Protein AF-A0A2M8L580-F1 (afdb_monomer)

Radius of gyration: 14.79 Å; Cα contacts (8 Å, |Δi|>4): 52; chains: 1; bounding box: 30×14×44 Å

Structure (mmCIF, N/CA/C/O b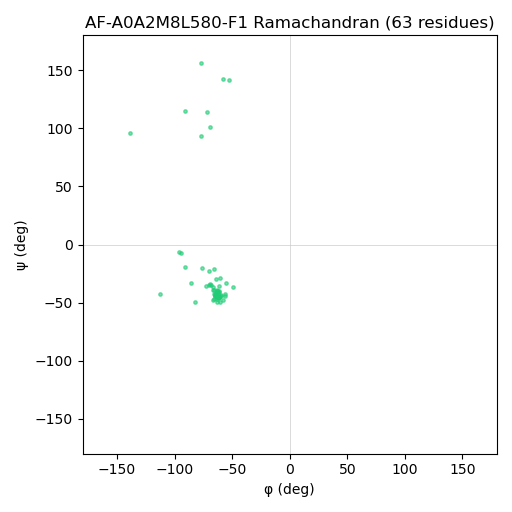ackbone):
data_AF-A0A2M8L580-F1
#
_entry.id   AF-A0A2M8L580-F1
#
loop_
_atom_site.group_PDB
_atom_site.id
_atom_site.type_symbol
_atom_site.label_atom_id
_atom_site.label_alt_id
_atom_site.label_comp_id
_atom_site.label_asym_id
_atom_site.label_entity_id
_atom_site.label_seq_id
_atom_site.pdbx_PDB_ins_code
_atom_site.Cartn_x
_atom_site.Cartn_y
_atom_site.Cartn_z
_atom_site.occupancy
_atom_site.B_iso_or_equiv
_atom_site.auth_seq_id
_atom_site.auth_comp_id
_atom_site.auth_asym_id
_atom_site.auth_atom_id
_atom_site.pdbx_PDB_model_num
ATOM 1 N N . MET A 1 1 ? 1.607 12.653 -28.180 1.00 42.88 1 MET A N 1
ATOM 2 C CA . MET A 1 1 ? 1.548 11.352 -27.476 1.00 42.88 1 MET A CA 1
ATOM 3 C C . MET A 1 1 ? 2.917 10.700 -27.566 1.00 42.88 1 MET A C 1
ATOM 5 O O . MET A 1 1 ? 3.275 10.214 -28.631 1.00 42.88 1 MET A O 1
ATOM 9 N N . VAL A 1 2 ? 3.708 10.760 -26.495 1.00 46.38 2 VAL A N 1
ATOM 10 C CA . VAL A 1 2 ? 5.019 10.098 -26.437 1.00 46.38 2 VAL A CA 1
ATOM 11 C C . VAL A 1 2 ? 4.766 8.591 -26.342 1.00 46.38 2 VAL A C 1
ATOM 13 O O . VAL A 1 2 ? 4.143 8.123 -25.390 1.00 46.38 2 VAL A O 1
ATOM 16 N N . LYS A 1 3 ? 5.148 7.834 -27.377 1.00 48.59 3 LYS A N 1
ATOM 17 C CA . LYS A 1 3 ? 5.046 6.369 -27.383 1.00 48.59 3 LYS A CA 1
ATOM 18 C C . LYS A 1 3 ? 6.194 5.812 -26.546 1.00 48.59 3 LYS A C 1
ATOM 20 O O . LYS A 1 3 ? 7.287 5.617 -27.063 1.00 48.59 3 LYS A O 1
ATOM 25 N N . LEU A 1 4 ? 5.927 5.569 -25.265 1.00 57.50 4 LEU A N 1
ATOM 26 C CA . LEU A 1 4 ? 6.856 4.865 -24.385 1.00 57.50 4 LEU A CA 1
ATOM 27 C C . LEU A 1 4 ? 7.179 3.473 -24.960 1.00 57.50 4 LEU A C 1
ATOM 29 O O . LEU A 1 4 ? 6.278 2.811 -25.500 1.00 57.50 4 LEU A O 1
ATOM 33 N N . PRO A 1 5 ? 8.430 2.998 -24.836 1.00 65.06 5 PRO A N 1
ATOM 34 C CA . PRO A 1 5 ? 8.799 1.643 -25.223 1.00 65.06 5 PRO A CA 1
ATOM 35 C C . PRO A 1 5 ? 7.865 0.620 -24.559 1.00 65.06 5 PRO A C 1
ATOM 37 O O . PRO A 1 5 ? 7.484 0.763 -23.396 1.00 65.06 5 PRO A O 1
ATOM 40 N N . ARG A 1 6 ? 7.494 -0.450 -25.281 1.00 61.97 6 ARG A N 1
ATOM 41 C CA . ARG A 1 6 ? 6.537 -1.477 -24.805 1.00 61.97 6 ARG A CA 1
ATOM 42 C C . ARG A 1 6 ? 6.864 -2.005 -23.402 1.00 61.97 6 ARG A C 1
ATOM 44 O O . ARG A 1 6 ? 5.948 -2.262 -22.632 1.00 61.97 6 ARG A O 1
ATOM 51 N N . LYS A 1 7 ? 8.155 -2.143 -23.074 1.00 61.22 7 LYS A N 1
ATOM 52 C CA . LYS A 1 7 ? 8.614 -2.582 -21.749 1.00 61.22 7 LYS A CA 1
ATOM 53 C C . LYS A 1 7 ? 8.281 -1.554 -20.663 1.00 61.22 7 LYS A C 1
ATOM 55 O O . LYS A 1 7 ? 7.688 -1.919 -19.656 1.00 61.22 7 LYS A O 1
ATOM 60 N N . THR A 1 8 ? 8.576 -0.278 -20.892 1.00 65.06 8 THR A N 1
ATOM 61 C CA . THR A 1 8 ? 8.321 0.823 -19.950 1.00 65.06 8 THR A CA 1
ATOM 62 C C . THR A 1 8 ? 6.833 0.975 -19.641 1.00 65.06 8 THR A C 1
ATOM 64 O O . THR A 1 8 ? 6.457 1.218 -18.497 1.00 65.06 8 THR A O 1
ATOM 67 N N . LYS A 1 9 ? 5.969 0.732 -20.634 1.00 69.50 9 LYS A N 1
ATOM 68 C CA . LYS A 1 9 ? 4.513 0.759 -20.449 1.00 69.50 9 LYS A CA 1
ATOM 69 C C . LYS A 1 9 ? 4.012 -0.335 -19.494 1.00 69.50 9 LYS A C 1
ATOM 71 O O . LYS A 1 9 ? 3.222 -0.035 -18.606 1.00 69.50 9 LYS A O 1
ATOM 76 N N . VAL A 1 10 ? 4.512 -1.567 -19.628 1.00 77.06 10 VAL A N 1
ATOM 77 C CA . VAL A 1 10 ? 4.126 -2.696 -18.755 1.00 77.06 10 VAL A CA 1
ATOM 78 C C . VAL A 1 10 ? 4.576 -2.460 -17.312 1.00 77.06 10 VAL A C 1
ATOM 80 O O . VAL A 1 10 ? 3.798 -2.679 -16.386 1.00 77.06 10 VAL A O 1
ATOM 83 N N . TYR A 1 11 ? 5.800 -1.962 -17.104 1.00 76.31 11 TYR A N 1
ATOM 84 C CA . TYR A 1 11 ? 6.275 -1.620 -15.759 1.00 76.31 11 TYR A CA 1
ATOM 85 C C . TYR A 1 11 ? 5.472 -0.468 -15.153 1.00 76.31 11 TYR A C 1
ATOM 87 O O . TYR A 1 11 ? 5.051 -0.561 -14.003 1.00 76.31 11 TYR A O 1
ATOM 95 N N . SER A 1 12 ? 5.193 0.584 -15.928 1.00 75.25 12 SER A N 1
ATOM 96 C CA . SER A 1 12 ? 4.376 1.706 -15.464 1.00 75.25 12 SER A CA 1
ATOM 97 C C . SER A 1 12 ? 2.972 1.256 -15.052 1.00 75.25 12 SER A C 1
ATOM 99 O O . SER A 1 12 ? 2.492 1.678 -14.004 1.00 75.25 12 SER A O 1
ATOM 101 N N . GLU A 1 13 ? 2.315 0.390 -15.828 1.00 79.69 13 GLU A N 1
ATOM 102 C CA . GLU A 1 13 ? 0.995 -0.160 -15.483 1.00 79.69 13 GLU A CA 1
ATOM 103 C C . GLU A 1 13 ? 1.052 -1.040 -14.226 1.00 79.69 13 GLU A C 1
ATOM 105 O O . GLU A 1 13 ? 0.210 -0.894 -13.341 1.00 79.69 13 GLU A O 1
ATOM 110 N N . PHE A 1 14 ? 2.071 -1.895 -14.089 1.00 85.75 14 PHE A N 1
ATOM 111 C CA . PHE A 1 14 ? 2.251 -2.729 -12.899 1.00 85.75 14 PHE A CA 1
ATOM 112 C C . PHE A 1 14 ? 2.434 -1.888 -11.629 1.00 85.75 14 PHE A C 1
ATOM 114 O O . PHE A 1 14 ? 1.736 -2.103 -10.636 1.00 85.75 14 PHE A O 1
ATOM 121 N N . PHE A 1 15 ? 3.333 -0.900 -11.659 1.00 84.31 15 PHE A N 1
ATOM 122 C CA . PHE A 1 15 ? 3.583 -0.054 -10.494 1.00 84.31 15 PHE A CA 1
ATOM 123 C C . PHE A 1 15 ? 2.401 0.874 -10.184 1.00 84.31 15 PHE A C 1
ATOM 125 O O . PHE A 1 15 ? 2.100 1.099 -9.013 1.00 84.31 15 PHE A O 1
ATOM 132 N N . THR A 1 16 ? 1.680 1.351 -11.203 1.00 85.19 16 THR A N 1
ATOM 133 C CA . THR A 1 16 ? 0.460 2.149 -11.004 1.00 85.19 16 THR A CA 1
ATOM 134 C C . THR A 1 16 ? -0.642 1.314 -10.355 1.00 85.19 16 THR A C 1
ATOM 136 O O . THR A 1 16 ? -1.218 1.737 -9.356 1.00 85.19 16 THR A O 1
ATOM 139 N N . ASN A 1 17 ? -0.894 0.098 -10.847 1.00 89.25 17 ASN A N 1
ATOM 140 C CA . ASN A 1 17 ? -1.889 -0.800 -10.256 1.00 89.25 17 ASN A CA 1
ATOM 141 C C . ASN A 1 17 ? -1.513 -1.194 -8.819 1.00 89.25 17 ASN A C 1
ATOM 143 O O . ASN A 1 17 ? -2.371 -1.210 -7.937 1.00 89.25 17 ASN A O 1
ATOM 147 N N . GLY A 1 18 ? -0.225 -1.440 -8.562 1.00 85.50 18 GLY A N 1
ATOM 148 C CA . GLY A 1 18 ? 0.292 -1.670 -7.214 1.00 85.50 18 GLY A CA 1
ATOM 149 C C . GLY A 1 18 ? 0.076 -0.468 -6.291 1.00 85.50 18 GLY A C 1
ATOM 150 O O . GLY A 1 18 ? -0.419 -0.636 -5.179 1.00 85.50 18 GLY A O 1
ATOM 151 N N . ALA A 1 19 ? 0.373 0.751 -6.753 1.00 87.25 19 ALA A N 1
ATOM 152 C CA . ALA A 1 19 ? 0.1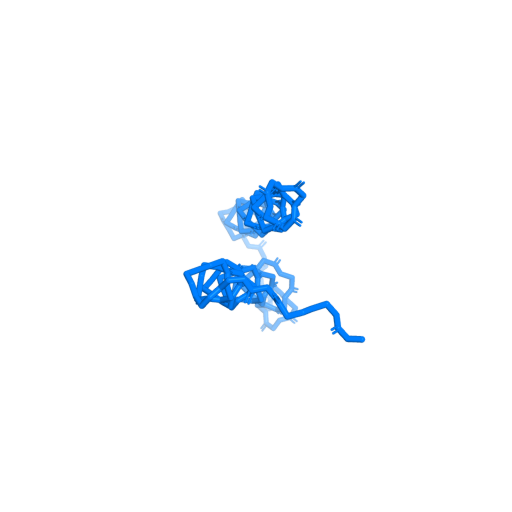35 1.971 -5.983 1.00 87.25 19 ALA A CA 1
ATOM 153 C C . ALA A 1 19 ? -1.348 2.145 -5.626 1.00 87.25 19 ALA A C 1
ATOM 155 O O . ALA A 1 19 ? -1.673 2.431 -4.476 1.00 87.25 19 ALA A O 1
ATOM 156 N N . VAL A 1 20 ? -2.256 1.909 -6.576 1.00 88.25 20 VAL A N 1
ATOM 157 C CA . VAL A 1 20 ? -3.707 1.997 -6.347 1.00 88.25 20 VAL A CA 1
ATOM 158 C C . VAL A 1 20 ? -4.182 0.957 -5.326 1.00 88.25 20 VAL A C 1
ATOM 160 O O . VAL A 1 20 ? -4.991 1.279 -4.450 1.00 88.25 20 VAL A O 1
ATOM 163 N N . ALA A 1 21 ? -3.657 -0.270 -5.381 1.00 89.56 21 ALA A N 1
ATOM 164 C CA . ALA A 1 21 ? -3.975 -1.312 -4.405 1.00 89.56 21 ALA A CA 1
ATOM 165 C C . ALA A 1 21 ? -3.519 -0.922 -2.988 1.00 89.56 21 ALA A C 1
ATOM 167 O O . ALA A 1 21 ? -4.302 -0.997 -2.038 1.00 89.56 21 ALA A O 1
ATOM 168 N N . TRP A 1 22 ? -2.286 -0.427 -2.848 1.00 87.62 22 TRP A N 1
ATOM 169 C CA . TRP A 1 22 ? -1.741 0.020 -1.564 1.00 87.62 22 TRP A CA 1
ATOM 170 C C . TRP A 1 22 ? -2.424 1.282 -1.029 1.00 87.62 22 TRP A C 1
ATOM 172 O O . TRP A 1 22 ? -2.656 1.386 0.172 1.00 87.62 22 TRP A O 1
ATOM 182 N N . PHE A 1 23 ? -2.825 2.207 -1.902 1.00 87.88 23 PHE A N 1
ATOM 183 C CA . PHE A 1 23 ? -3.649 3.355 -1.526 1.00 87.88 23 PHE A CA 1
ATOM 184 C C . PHE A 1 23 ? -5.008 2.912 -0.978 1.00 87.88 23 PHE A C 1
ATOM 186 O O . PHE A 1 23 ? -5.449 3.391 0.064 1.00 87.88 23 PHE A O 1
ATOM 193 N N . SER A 1 24 ? -5.652 1.949 -1.639 1.00 88.19 24 SER A N 1
ATOM 194 C CA . SER A 1 24 ? -6.940 1.414 -1.195 1.00 88.19 24 SER A CA 1
ATOM 195 C C . SER A 1 24 ? -6.818 0.718 0.164 1.00 88.19 24 SER A C 1
ATOM 197 O O . SER A 1 24 ? -7.619 0.968 1.062 1.00 88.19 24 SER A O 1
ATOM 199 N N . ALA A 1 25 ? -5.775 -0.088 0.364 1.00 85.88 25 ALA A N 1
ATOM 200 C CA . ALA A 1 25 ? -5.510 -0.741 1.645 1.00 85.88 25 ALA A CA 1
ATOM 201 C C . ALA A 1 25 ? -5.142 0.252 2.765 1.00 85.88 25 ALA A C 1
ATOM 203 O O . ALA A 1 25 ? -5.529 0.060 3.913 1.00 85.88 25 ALA A O 1
ATOM 204 N N . GLY A 1 26 ? -4.398 1.312 2.442 1.00 85.88 26 GLY A N 1
ATOM 205 C CA . GLY A 1 26 ? -3.889 2.267 3.424 1.00 85.88 26 GLY A CA 1
ATOM 206 C C . GLY A 1 26 ? -4.852 3.393 3.780 1.00 85.88 26 GLY A C 1
ATOM 207 O O . GLY A 1 26 ? -4.842 3.847 4.916 1.00 85.88 26 GLY A O 1
ATOM 208 N N . VAL A 1 27 ? -5.682 3.847 2.842 1.00 84.94 27 VAL A N 1
ATOM 209 C CA . VAL A 1 27 ? -6.545 5.028 3.017 1.00 84.94 27 VAL A CA 1
ATOM 210 C C . VAL A 1 27 ? -8.016 4.646 3.050 1.00 84.94 27 VAL A C 1
ATOM 212 O O . VAL A 1 27 ? -8.756 5.155 3.884 1.00 84.94 27 VAL A O 1
ATOM 215 N N . ILE A 1 28 ? -8.446 3.735 2.174 1.00 85.50 28 ILE A N 1
ATOM 216 C CA . ILE A 1 28 ? -9.864 3.382 2.046 1.00 85.50 28 ILE A CA 1
ATOM 217 C C . ILE A 1 28 ? -10.255 2.356 3.113 1.00 85.50 28 ILE A C 1
ATOM 219 O O . ILE A 1 28 ? -11.232 2.570 3.824 1.00 85.50 28 ILE A O 1
ATOM 223 N N . ALA A 1 29 ? -9.489 1.273 3.280 1.00 84.88 29 ALA A N 1
ATOM 224 C CA . ALA A 1 29 ? -9.830 0.206 4.226 1.00 84.88 29 ALA A CA 1
ATOM 225 C C . ALA A 1 29 ? -10.031 0.691 5.683 1.00 84.88 29 ALA A C 1
ATOM 227 O O . ALA A 1 29 ? -11.031 0.302 6.286 1.00 84.88 29 ALA A O 1
ATOM 228 N N . PRO A 1 30 ? -9.195 1.594 6.239 1.00 82.56 30 PRO A N 1
ATOM 229 C CA . PRO A 1 30 ? -9.395 2.131 7.589 1.00 82.56 30 PRO A CA 1
ATOM 230 C C . PRO A 1 30 ? -10.716 2.882 7.788 1.00 82.56 30 PRO A C 1
ATOM 232 O O . PRO A 1 30 ? -11.238 2.897 8.898 1.00 82.56 30 PRO A O 1
ATOM 235 N N . LEU A 1 31 ? -11.274 3.489 6.731 1.00 84.31 31 LEU A N 1
ATOM 236 C CA . LEU A 1 31 ? -12.532 4.245 6.803 1.00 84.31 31 LEU A CA 1
ATOM 237 C C . LEU A 1 31 ? -13.750 3.340 7.014 1.00 84.31 31 LEU A C 1
ATOM 239 O O . LEU A 1 31 ? -14.777 3.796 7.514 1.00 84.31 31 LEU A O 1
ATOM 243 N N . PHE A 1 32 ? -13.640 2.062 6.651 1.00 86.19 32 PHE A N 1
ATOM 244 C CA . PHE A 1 32 ? -14.700 1.073 6.843 1.00 86.19 32 PHE A CA 1
ATOM 245 C C . PHE A 1 32 ? -14.519 0.253 8.124 1.00 86.19 32 PHE A C 1
ATOM 247 O O . PHE A 1 32 ? -15.420 -0.500 8.508 1.00 86.19 32 PHE A O 1
ATOM 254 N N . THR A 1 33 ? -13.400 0.422 8.831 1.00 81.19 33 THR A N 1
ATOM 255 C CA . THR A 1 33 ? -13.144 -0.292 10.079 1.00 81.19 33 THR A CA 1
ATOM 256 C C . THR A 1 33 ? -13.654 0.502 11.279 1.00 81.19 33 THR A C 1
ATOM 258 O O . THR A 1 33 ? -13.152 1.567 11.621 1.00 81.19 33 THR A O 1
ATOM 261 N N . LYS A 1 34 ? -14.655 -0.047 11.980 1.00 75.50 34 LYS A N 1
ATOM 262 C CA . LYS A 1 34 ? -15.310 0.607 13.132 1.00 75.50 34 LYS A CA 1
ATOM 263 C C . LYS A 1 34 ? -14.410 0.806 14.359 1.00 75.50 34 LYS A C 1
ATOM 265 O O . LYS A 1 34 ? -14.747 1.610 15.224 1.00 75.50 34 LYS A O 1
ATOM 270 N N . LYS A 1 35 ? -13.321 0.043 14.490 1.00 77.94 35 LYS A N 1
ATOM 271 C CA . LYS A 1 35 ? -12.394 0.115 15.628 1.00 77.94 35 LYS A CA 1
ATOM 272 C C . LYS A 1 35 ? -10.959 0.017 15.136 1.00 77.94 35 LYS A C 1
ATOM 274 O O . LYS A 1 35 ? -10.438 -1.079 14.982 1.00 77.94 35 LYS A O 1
ATOM 279 N N . LEU A 1 36 ? -10.331 1.172 14.952 1.00 77.69 36 LEU A N 1
ATOM 280 C CA . LEU A 1 36 ? -8.919 1.271 14.608 1.00 77.69 36 LEU A CA 1
ATOM 281 C C . LEU A 1 36 ? -8.061 0.838 15.795 1.00 77.69 36 LEU A C 1
ATOM 283 O O . LEU A 1 36 ? -7.865 1.577 16.760 1.00 77.69 36 LEU A O 1
ATOM 287 N N . SER A 1 37 ? -7.566 -0.394 15.731 1.00 86.25 37 SER A N 1
ATOM 288 C CA . SER A 1 37 ? -6.536 -0.861 16.655 1.00 86.25 37 SER A CA 1
ATOM 289 C C . SER A 1 37 ? -5.172 -0.291 16.259 1.00 86.25 37 SER A C 1
ATOM 291 O O . SER A 1 37 ? -4.926 0.016 15.092 1.00 86.25 37 SER A O 1
ATOM 293 N N . LEU A 1 38 ? -4.240 -0.200 17.212 1.00 86.31 38 LEU A N 1
ATOM 294 C CA . LEU A 1 38 ? -2.886 0.306 16.946 1.00 86.31 38 LEU A CA 1
ATOM 295 C C . LEU A 1 38 ? -2.182 -0.472 15.813 1.00 86.31 38 LEU A C 1
ATOM 297 O O . LEU A 1 38 ? -1.441 0.106 15.023 1.00 86.31 38 LEU A O 1
ATOM 301 N N . LYS A 1 39 ? -2.471 -1.778 15.697 1.00 85.31 39 LYS A N 1
ATOM 302 C CA . LYS A 1 39 ? -1.962 -2.650 14.627 1.00 85.31 39 LYS A CA 1
ATOM 303 C C . LYS A 1 39 ? -2.495 -2.259 13.248 1.00 85.31 39 LYS A C 1
ATOM 305 O O . LYS A 1 39 ? -1.741 -2.287 1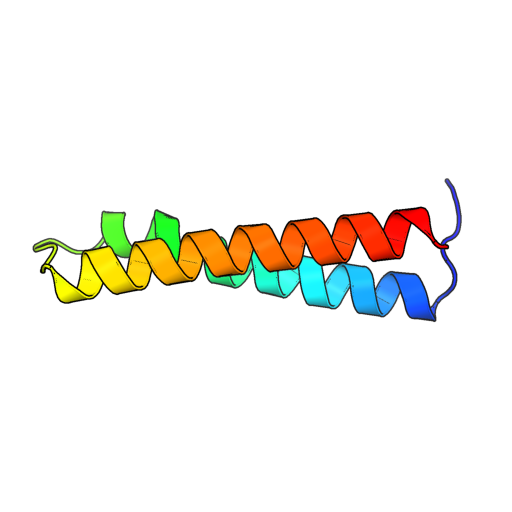2.283 1.00 85.31 39 LYS A O 1
ATOM 310 N N . GLU A 1 40 ? -3.766 -1.878 13.153 1.00 84.44 40 GLU A N 1
ATOM 311 C CA . GLU A 1 40 ? -4.372 -1.445 11.888 1.00 84.44 40 GLU A CA 1
ATOM 312 C C . GLU A 1 40 ? -3.882 -0.066 11.457 1.00 84.44 40 GLU A C 1
ATOM 314 O O . GLU A 1 40 ? -3.645 0.151 10.272 1.00 84.44 40 GLU A O 1
ATOM 319 N N . ILE A 1 41 ? -3.649 0.840 12.411 1.00 86.19 41 ILE A N 1
ATOM 320 C CA . ILE A 1 41 ? -3.036 2.146 12.135 1.00 86.19 41 ILE A CA 1
ATOM 321 C C . ILE A 1 41 ? -1.622 1.955 11.568 1.00 86.19 41 ILE A C 1
ATOM 323 O O . ILE A 1 41 ? -1.272 2.561 10.557 1.00 86.19 41 ILE A O 1
ATOM 327 N N . LEU A 1 42 ? -0.824 1.066 12.170 1.00 89.00 42 LEU A N 1
ATOM 328 C CA . LEU A 1 42 ? 0.502 0.698 11.664 1.00 89.00 42 LEU A CA 1
ATOM 329 C C . LEU A 1 42 ? 0.433 0.069 10.266 1.00 89.00 42 LEU A C 1
ATOM 331 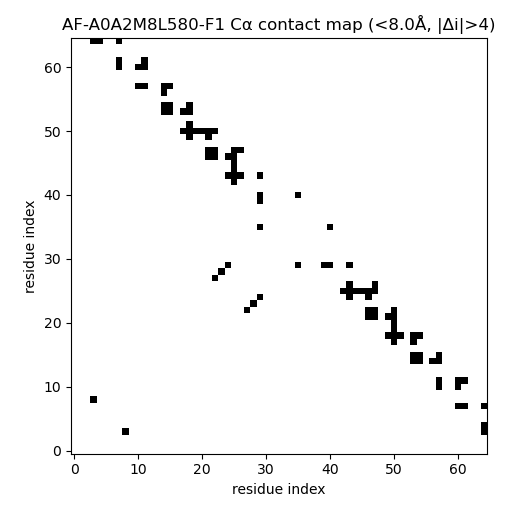O O . LEU A 1 42 ? 1.208 0.450 9.390 1.00 89.00 42 LEU A O 1
ATOM 335 N N . ALA A 1 43 ? -0.507 -0.849 10.031 1.00 86.69 43 ALA A N 1
ATOM 336 C CA . ALA A 1 43 ? -0.705 -1.462 8.718 1.00 86.69 43 ALA A CA 1
ATOM 337 C C . ALA A 1 43 ? -1.106 -0.430 7.647 1.00 86.69 43 ALA A C 1
ATOM 339 O O . ALA A 1 43 ? -0.581 -0.460 6.535 1.00 86.69 43 ALA A O 1
ATOM 340 N N . SER A 1 44 ? -1.978 0.520 7.997 1.00 86.75 44 SER A N 1
ATOM 341 C CA . SER A 1 44 ? -2.382 1.634 7.134 1.00 86.75 44 SER A CA 1
ATOM 342 C C . SER A 1 44 ? -1.192 2.535 6.782 1.00 86.75 44 SER A C 1
ATOM 344 O O . SER A 1 44 ? -0.980 2.842 5.608 1.00 86.75 44 SER A O 1
ATOM 346 N N . LEU A 1 45 ? -0.348 2.874 7.760 1.00 88.00 45 LEU A N 1
ATOM 347 C CA . LEU A 1 45 ? 0.872 3.656 7.538 1.00 88.00 45 LEU A CA 1
ATOM 348 C C . LEU A 1 45 ? 1.857 2.951 6.598 1.00 88.00 45 LEU A C 1
ATOM 350 O O . LEU A 1 45 ? 2.377 3.575 5.674 1.00 88.00 45 LEU A O 1
ATOM 354 N N . ILE A 1 46 ? 2.084 1.650 6.799 1.00 90.75 46 ILE A N 1
ATOM 355 C CA . ILE A 1 46 ? 2.949 0.847 5.924 1.00 90.75 46 ILE A CA 1
ATOM 356 C C . ILE A 1 46 ? 2.388 0.837 4.499 1.00 90.75 46 ILE A C 1
ATOM 358 O O . ILE A 1 46 ? 3.131 1.084 3.553 1.00 90.75 46 ILE A O 1
ATOM 362 N N . ALA A 1 47 ? 1.078 0.637 4.342 1.00 88.50 47 ALA A N 1
ATOM 363 C CA . ALA A 1 47 ? 0.423 0.653 3.039 1.00 88.50 47 ALA A CA 1
ATOM 364 C C . ALA A 1 47 ? 0.555 2.015 2.330 1.00 88.50 47 ALA A C 1
ATOM 366 O O . ALA A 1 47 ? 0.836 2.062 1.132 1.00 88.50 47 ALA A O 1
ATOM 367 N N . ILE A 1 48 ? 0.441 3.132 3.056 1.00 88.75 48 ILE A N 1
ATOM 368 C CA . ILE A 1 48 ? 0.647 4.480 2.502 1.00 88.75 48 ILE A CA 1
ATOM 369 C C . ILE A 1 48 ? 2.102 4.673 2.044 1.00 88.75 48 ILE A C 1
ATOM 371 O O . ILE A 1 48 ? 2.339 5.178 0.943 1.00 88.75 48 ILE A O 1
ATOM 375 N N . ILE A 1 49 ? 3.081 4.230 2.839 1.00 90.75 49 ILE A N 1
ATOM 376 C CA . ILE A 1 49 ? 4.506 4.296 2.476 1.00 90.75 49 ILE A CA 1
ATOM 377 C C . ILE A 1 49 ? 4.782 3.447 1.227 1.00 90.75 49 ILE A C 1
ATOM 379 O O . ILE A 1 49 ? 5.440 3.913 0.294 1.00 90.75 49 ILE A O 1
ATOM 383 N N . SER A 1 50 ? 4.240 2.228 1.165 1.00 88.88 50 SER A N 1
ATOM 384 C CA . SER A 1 50 ? 4.353 1.345 0.000 1.00 88.88 50 SER A CA 1
ATOM 385 C C . SER A 1 50 ? 3.723 1.959 -1.252 1.00 88.88 50 SER A C 1
ATOM 387 O O . SER A 1 50 ? 4.331 1.906 -2.320 1.00 88.88 50 SER A O 1
ATOM 389 N N . CYS A 1 51 ? 2.566 2.616 -1.135 1.00 88.81 51 CYS A N 1
ATOM 390 C CA . CYS A 1 51 ? 1.956 3.363 -2.237 1.00 88.81 51 CYS A CA 1
ATOM 391 C C . CYS A 1 51 ? 2.893 4.462 -2.766 1.00 88.81 51 CYS A C 1
ATOM 393 O O . CYS A 1 51 ? 3.147 4.547 -3.972 1.00 88.81 51 CYS A O 1
ATOM 395 N N . PHE A 1 52 ? 3.475 5.259 -1.866 1.00 86.75 52 PHE A N 1
ATOM 396 C CA . PHE A 1 52 ? 4.389 6.337 -2.242 1.00 86.75 52 PHE A CA 1
ATOM 397 C C . PHE A 1 52 ? 5.654 5.813 -2.938 1.00 86.75 52 PHE A C 1
ATOM 399 O O . PHE A 1 52 ? 6.109 6.392 -3.926 1.00 86.75 52 PHE A O 1
ATOM 406 N N . LEU A 1 53 ? 6.199 4.683 -2.474 1.00 87.19 53 LEU A N 1
ATOM 407 C CA . LEU A 1 53 ? 7.340 4.021 -3.112 1.00 87.19 53 LEU A CA 1
ATOM 408 C C . LEU A 1 53 ? 7.010 3.550 -4.532 1.00 87.19 53 LEU A C 1
ATOM 410 O O . LEU A 1 53 ? 7.789 3.801 -5.450 1.00 87.19 53 LEU A O 1
ATOM 414 N N 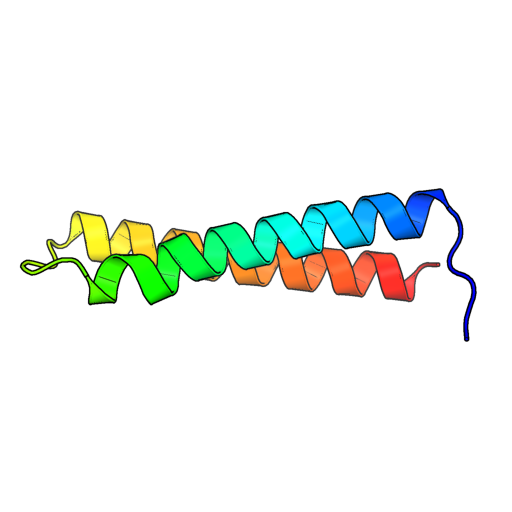. PHE A 1 54 ? 5.850 2.924 -4.735 1.00 85.00 54 PHE A N 1
ATOM 415 C CA . PHE A 1 54 ? 5.407 2.471 -6.057 1.00 85.00 54 PHE A CA 1
ATOM 416 C C . PHE A 1 54 ? 5.194 3.644 -7.029 1.00 85.00 54 PHE A C 1
ATOM 418 O O . PHE A 1 54 ? 5.624 3.578 -8.184 1.00 85.00 54 PHE A O 1
ATOM 425 N N . LEU A 1 55 ? 4.620 4.758 -6.565 1.00 83.31 55 LEU A N 1
ATOM 426 C CA . LEU A 1 55 ? 4.490 5.986 -7.360 1.00 83.31 55 LEU A CA 1
ATOM 427 C C . LEU A 1 55 ? 5.854 6.587 -7.723 1.00 83.31 55 LEU A C 1
ATOM 429 O O . LEU A 1 55 ? 6.086 6.985 -8.869 1.00 83.31 55 LEU A O 1
ATOM 433 N N . LYS A 1 56 ? 6.792 6.619 -6.773 1.00 85.44 56 LYS A N 1
ATOM 434 C CA . LYS A 1 56 ? 8.144 7.133 -7.017 1.00 85.44 56 LYS A CA 1
ATOM 435 C C . LYS A 1 56 ? 8.922 6.252 -8.001 1.00 85.44 56 LYS A C 1
ATOM 437 O O . LYS A 1 56 ? 9.599 6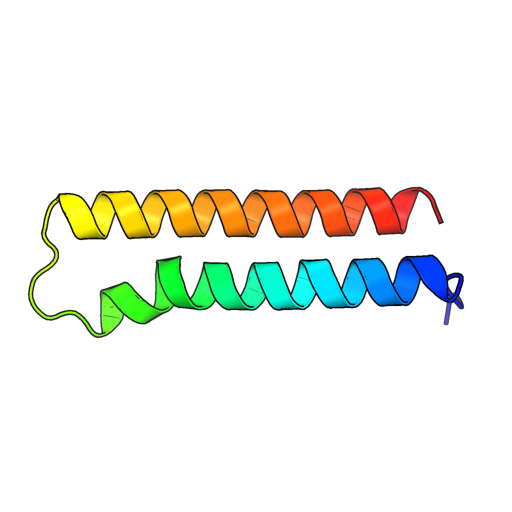.777 -8.878 1.00 85.44 56 LYS A O 1
ATOM 442 N N . LEU A 1 57 ? 8.783 4.930 -7.915 1.00 81.94 57 LEU A N 1
ATOM 443 C CA . LEU A 1 57 ? 9.360 4.006 -8.896 1.00 81.94 57 LEU A CA 1
ATOM 444 C C . LEU A 1 57 ? 8.754 4.227 -10.284 1.00 81.94 57 LEU A C 1
ATOM 446 O O . LEU A 1 57 ? 9.493 4.352 -11.255 1.00 81.94 57 LEU A O 1
ATOM 450 N N . THR A 1 58 ? 7.430 4.376 -10.375 1.00 78.12 58 THR A N 1
ATOM 451 C CA . THR A 1 58 ? 6.743 4.669 -11.645 1.00 78.12 58 THR A CA 1
ATOM 452 C C . THR A 1 58 ? 7.289 5.936 -12.304 1.00 78.12 58 THR A C 1
ATOM 454 O O . THR A 1 58 ? 7.542 5.951 -13.506 1.00 78.12 58 THR A O 1
ATOM 457 N N . THR A 1 59 ? 7.495 7.004 -11.527 1.00 77.56 59 THR A N 1
ATOM 458 C CA . THR A 1 59 ? 8.018 8.274 -12.055 1.00 77.56 59 THR A CA 1
ATOM 459 C C . THR A 1 59 ? 9.485 8.187 -12.465 1.00 77.56 59 THR A C 1
ATOM 461 O O . THR A 1 59 ? 9.843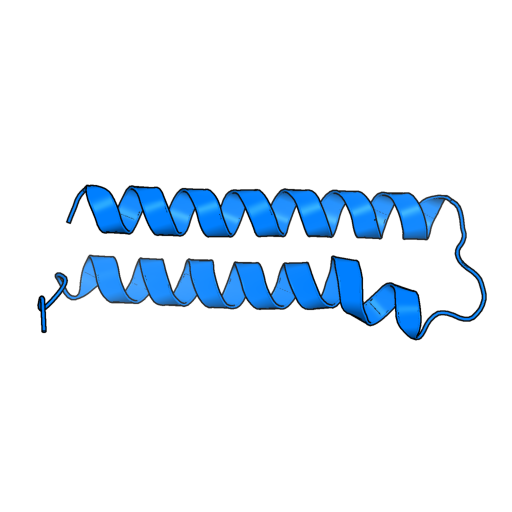 8.793 -13.469 1.00 77.56 59 THR A O 1
ATOM 464 N N . LEU A 1 60 ? 10.316 7.411 -11.761 1.00 77.81 60 LEU A N 1
ATOM 465 C CA . LEU A 1 60 ? 11.697 7.138 -12.178 1.00 77.81 60 LEU A CA 1
ATOM 466 C C . LEU A 1 60 ? 11.743 6.377 -13.509 1.00 77.81 60 LEU A C 1
ATOM 468 O O . LEU A 1 60 ? 12.388 6.841 -14.44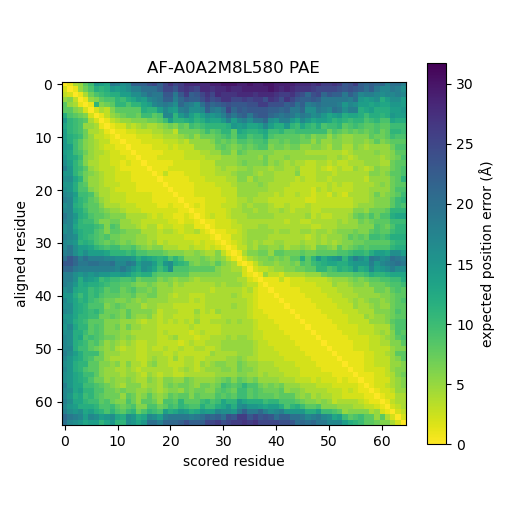5 1.00 77.81 60 LEU A O 1
ATOM 472 N N . PHE A 1 61 ? 10.981 5.289 -13.643 1.00 69.44 61 PHE A N 1
ATOM 473 C CA . PHE A 1 61 ? 10.927 4.513 -14.889 1.00 69.44 61 PHE A CA 1
ATOM 474 C C . PHE A 1 61 ? 10.354 5.304 -16.074 1.00 69.44 61 PHE A C 1
ATOM 476 O O . PHE A 1 61 ? 10.744 5.060 -17.211 1.00 69.44 61 PHE A O 1
ATOM 483 N N . ASN A 1 62 ? 9.456 6.264 -15.829 1.00 67.25 62 ASN A N 1
ATOM 484 C CA . ASN A 1 62 ? 8.959 7.170 -16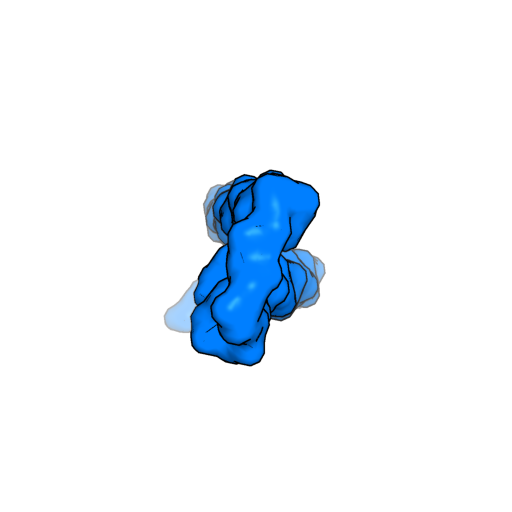.870 1.00 67.25 62 ASN A CA 1
ATOM 485 C C . ASN A 1 62 ? 9.953 8.271 -17.258 1.00 67.25 62 ASN A C 1
ATOM 487 O O . ASN A 1 62 ? 9.785 8.883 -18.306 1.00 67.25 62 ASN A O 1
ATOM 491 N N . LYS A 1 63 ? 10.940 8.574 -16.410 1.00 61.75 63 LYS A N 1
ATOM 492 C CA . LYS A 1 63 ? 11.931 9.628 -16.660 1.00 61.75 63 LYS A CA 1
ATOM 493 C C . LYS A 1 63 ? 13.175 9.103 -17.388 1.00 61.75 63 LYS A C 1
ATOM 495 O O . LYS A 1 63 ? 13.901 9.899 -17.971 1.00 61.75 63 LYS A O 1
ATOM 500 N N . GLU A 1 64 ? 13.407 7.790 -17.348 1.00 54.75 64 GLU A N 1
ATOM 501 C CA . GLU A 1 64 ? 14.522 7.101 -18.018 1.00 54.75 64 GLU A CA 1
ATOM 502 C C . GLU A 1 64 ? 14.171 6.523 -19.407 1.00 54.75 64 GLU A C 1
ATOM 504 O O . GLU A 1 64 ? 15.066 6.032 -20.095 1.00 54.75 64 GLU A O 1
ATOM 509 N N . GLY A 1 65 ? 12.898 6.552 -19.824 1.00 48.34 65 GLY A N 1
ATOM 510 C CA . GLY A 1 65 ? 12.420 6.031 -21.117 1.00 48.34 65 GLY A CA 1
ATOM 511 C C . GLY A 1 65 ? 12.014 7.116 -22.102 1.00 48.34 65 GLY A C 1
ATOM 512 O O . GLY A 1 65 ? 12.135 6.842 -23.317 1.00 48.34 65 GLY A O 1
#

Mean predicted aligned error: 7.61 Å

Organism: NCBI:txid1974483

Foldseek 3Di:
DPPDDPVLVVLLVVLQVLLVVLCCQQPVVVVPDPDDDPVSPVSSVVSNVSSVVSVVVSVVSVVVD

Solvent-accessible surface area (backbone atoms only — not comparable to full-atom values): 3546 Å² total; per-residue (Å²): 134,87,82,63,53,75,67,54,50,54,52,37,51,53,28,49,54,48,17,52,52,24,39,42,57,22,62,50,48,59,76,74,46,94,71,83,44,74,67,55,54,50,51,21,51,50,23,42,51,52,15,52,51,28,48,52,48,33,52,50,55,64,72,78,101

Secondary structure (DSSP, 8-state):
-----HHHHHHHHHHHHHHHHHHIIIIIHHHH-SS--HHHHHHHHHHHHHHHHHHHHHHHHHH--

Sequence (65 aa):
MVKLPRKTKVYSEFFTNGAVAWFSAGVIAPLFTKKLSLKEILASLIAIISCFLFLKLTTLFNKEG

pLDDT: mean 79.04, std 12.04, range [42.88, 90.75]

Nearest PDB structures (foldseek):
  7f7p-assembly1_A  TM=8.243E-01  e=2.938E+00  Haemophilus parainfluenzae
  4j9y-assembly1_B  TM=5.413E-01  e=2.938E+00  Rattus norvegicus
  4o9t-assembly4_G  TM=5.638E-01  e=9.357E+00  Thermus thermophilus HB27